Protein AF-X1KDN3-F1 (afdb_monomer)

Foldseek 3Di:
DVVVVVVVVVVVVVVVVVVVVVPDPDDVPVVVVVVVVVVVVVVVVVPPPDDPDDDDDDDDDVPPDDQPDLDVVVVDPVNVLVNVVQDDDQKDFQCCCCNPVHVVVDDDDPDDDDDPVRIDGDQFNDWDDDPVDIGTHGDPPDDHD

Mean predicted aligned error: 15.01 Å

Solvent-accessible surface area (backbone atoms only — not comparable to full-atom values): 9567 Å² total; per-residue (Å²): 116,73,71,60,57,55,52,55,52,53,55,50,51,54,53,52,51,53,53,56,65,70,65,55,81,78,66,95,61,64,60,61,55,53,51,53,53,51,51,52,52,54,56,62,65,69,65,67,71,83,81,81,82,85,86,88,85,82,88,57,97,83,65,87,59,78,85,90,60,93,56,74,86,73,68,54,75,77,43,57,72,63,41,62,80,81,48,86,50,58,57,40,73,35,50,67,60,30,13,89,84,41,69,53,79,43,90,82,57,100,85,62,91,77,60,74,92,50,48,37,64,56,49,22,69,50,71,50,82,56,98,90,50,72,48,78,41,67,45,84,92,76,79,84,135

pLDDT: mean 82.14, std 15.98, range [47.59, 97.94]

Sequence (145 aa):
MKKKILWLMLSFLLVAALVLASCAPAVPGEQEEEEEEEEEEEEEEEEVGLQYGGALTIWQRGGFGDPPSPDIGDGFFEQIYWLGFIQETPLIGDLETYGPRGTDEFAFQLTSYIPDRFLKGHLLESWDVSFDKVVWHVRPGIYWA

Organism: NCBI:txid412755

Structure (mmCIF, N/CA/C/O backbone):
data_AF-X1KDN3-F1
#
_entry.id   AF-X1KDN3-F1
#
loop_
_atom_site.group_PDB
_atom_site.id
_atom_site.type_symbol
_atom_site.label_atom_id
_atom_site.label_alt_id
_atom_site.label_comp_id
_atom_site.label_asym_id
_atom_site.label_entity_id
_atom_site.label_seq_id
_atom_site.pdbx_PDB_ins_code
_atom_site.Cartn_x
_atom_site.Cartn_y
_atom_site.Cartn_z
_atom_site.occupancy
_atom_site.B_iso_or_equiv
_atom_site.auth_seq_id
_atom_site.auth_comp_id
_atom_site.auth_asym_id
_atom_site.auth_atom_id
_atom_site.pdbx_PDB_model_num
ATOM 1 N N . MET A 1 1 ? -20.496 -4.801 61.949 1.00 55.31 1 MET A N 1
ATOM 2 C CA . MET A 1 1 ? -21.749 -4.711 61.156 1.00 55.31 1 MET A CA 1
ATOM 3 C C . MET A 1 1 ? -22.291 -3.282 61.016 1.00 55.31 1 MET A C 1
ATOM 5 O O . MET A 1 1 ? -22.742 -2.943 59.936 1.00 55.31 1 MET A O 1
ATOM 9 N N . LYS A 1 2 ? -22.164 -2.405 62.028 1.00 64.62 2 LYS A N 1
ATOM 10 C CA . LYS A 1 2 ? -22.676 -1.014 62.001 1.00 64.62 2 LYS A CA 1
ATOM 11 C C . LYS A 1 2 ? -22.135 -0.119 60.860 1.00 64.62 2 LYS A C 1
ATOM 13 O O . LYS A 1 2 ? -22.881 0.679 60.316 1.00 64.62 2 LYS A O 1
ATOM 18 N N . LYS A 1 3 ? -20.875 -0.299 60.434 1.00 74.50 3 LYS A N 1
ATOM 19 C CA . LYS A 1 3 ? -20.265 0.479 59.330 1.00 74.50 3 LYS A CA 1
ATOM 20 C C . LYS A 1 3 ? -20.848 0.169 57.940 1.00 74.50 3 LYS A C 1
ATOM 22 O O . LYS A 1 3 ? -20.865 1.049 57.092 1.00 74.50 3 LYS A O 1
ATOM 27 N N . LYS A 1 4 ? -21.346 -1.056 57.715 1.00 79.06 4 LYS A N 1
ATOM 28 C CA . LYS A 1 4 ? -21.949 -1.457 56.429 1.00 79.06 4 LYS A CA 1
ATOM 29 C C . LYS A 1 4 ? -23.341 -0.843 56.238 1.00 79.06 4 LYS A C 1
ATOM 31 O O . LYS A 1 4 ? -23.693 -0.464 55.133 1.00 79.06 4 LYS A O 1
ATOM 36 N N . ILE A 1 5 ? -24.089 -0.693 57.333 1.00 87.25 5 ILE A N 1
ATOM 37 C CA . ILE A 1 5 ? -25.411 -0.049 57.339 1.00 87.25 5 ILE A CA 1
ATOM 38 C C . ILE A 1 5 ? -25.283 1.451 57.037 1.00 87.25 5 ILE A C 1
ATOM 40 O O . ILE A 1 5 ? -26.071 1.983 56.265 1.00 87.25 5 ILE A O 1
ATOM 44 N N . LEU A 1 6 ? -24.257 2.118 57.583 1.00 89.50 6 LEU A N 1
ATOM 45 C CA . LEU A 1 6 ? -23.995 3.535 57.304 1.00 89.50 6 LEU A CA 1
ATOM 46 C C . LEU A 1 6 ? -23.686 3.785 55.815 1.00 89.50 6 LEU A C 1
ATOM 48 O O . LEU A 1 6 ? -24.200 4.732 55.232 1.00 89.50 6 LEU A O 1
ATOM 52 N N . TRP A 1 7 ? -22.887 2.911 55.195 1.00 88.56 7 TRP A N 1
ATOM 53 C CA . TRP A 1 7 ? -22.538 3.017 53.775 1.00 88.56 7 TRP A CA 1
ATOM 54 C C . TRP A 1 7 ? -23.735 2.799 52.844 1.00 88.56 7 TRP A C 1
ATOM 56 O O . TRP A 1 7 ? -23.888 3.543 51.882 1.00 88.56 7 TRP A O 1
ATOM 66 N N . LEU A 1 8 ? -24.612 1.839 53.161 1.00 91.00 8 LEU A N 1
ATOM 67 C CA . LEU A 1 8 ? -25.840 1.605 52.391 1.00 91.00 8 LEU A CA 1
ATOM 68 C C . LEU A 1 8 ? -26.820 2.785 52.465 1.00 91.00 8 LEU A C 1
ATOM 70 O O . LEU A 1 8 ? -27.458 3.117 51.471 1.00 91.00 8 LEU A O 1
ATOM 74 N N . MET A 1 9 ? -26.923 3.443 53.622 1.00 90.31 9 MET A N 1
ATOM 75 C CA . MET A 1 9 ? -27.760 4.640 53.766 1.00 90.31 9 MET A CA 1
ATOM 76 C C . MET A 1 9 ? -27.203 5.825 52.968 1.00 90.31 9 MET A C 1
ATOM 78 O O . MET A 1 9 ? -27.975 6.544 52.343 1.00 90.31 9 MET A O 1
ATOM 82 N N . LEU A 1 10 ? -25.876 6.007 52.933 1.00 92.50 10 LEU A N 1
ATOM 83 C CA . LEU A 1 10 ? -25.251 7.090 52.167 1.00 92.50 10 LEU A CA 1
ATOM 84 C C . LEU A 1 10 ? -25.434 6.902 50.653 1.00 92.50 10 LEU A C 1
ATOM 86 O O . L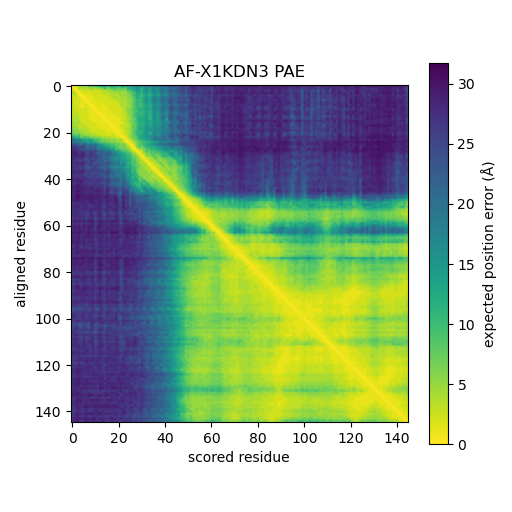EU A 1 10 ? -25.765 7.858 49.957 1.00 92.50 10 LEU A O 1
ATOM 90 N N . SER A 1 11 ? -25.278 5.671 50.151 1.00 90.75 11 SER A N 1
ATOM 91 C CA . SER A 1 11 ? -25.519 5.373 48.734 1.00 90.75 11 SER A CA 1
ATOM 92 C C . SER A 1 11 ? -26.984 5.575 48.355 1.00 90.75 11 SER A C 1
ATOM 94 O O . SER A 1 11 ? -27.277 6.113 47.293 1.00 90.75 11 SER A O 1
ATOM 96 N N . PHE A 1 12 ? -27.910 5.195 49.241 1.00 90.69 12 PHE A N 1
ATOM 97 C CA . PHE A 1 12 ? -29.338 5.391 49.005 1.00 90.69 12 PHE A CA 1
ATOM 98 C C . PHE A 1 12 ? -29.717 6.879 48.975 1.00 90.69 12 PHE A C 1
ATOM 100 O O . PHE A 1 12 ? -30.521 7.295 48.146 1.00 90.69 12 PHE A O 1
ATOM 107 N N . LEU A 1 13 ? -29.095 7.694 49.831 1.00 92.56 13 LEU A N 1
ATOM 108 C CA . LEU A 1 13 ? -29.355 9.132 49.908 1.00 92.56 13 LEU A CA 1
ATOM 109 C C . LEU A 1 13 ? -28.832 9.883 48.674 1.00 92.56 13 LEU A C 1
ATOM 111 O O . LEU A 1 13 ? -29.525 10.761 48.167 1.00 92.56 13 LEU A O 1
ATOM 115 N N . LEU A 1 14 ? -27.667 9.495 48.144 1.00 92.75 14 LEU A N 1
ATOM 116 C CA . LEU A 1 14 ? -27.148 10.054 46.889 1.00 92.75 14 LEU A CA 1
ATOM 117 C C . LEU A 1 14 ? -28.046 9.730 45.691 1.00 92.75 14 LEU A C 1
ATOM 119 O O . LEU A 1 14 ? -28.354 10.618 44.902 1.00 92.75 14 LEU A O 1
ATOM 123 N N . VAL A 1 15 ? -28.508 8.482 45.579 1.00 92.44 15 VAL A N 1
ATOM 124 C CA . VAL A 1 15 ? -29.413 8.078 44.491 1.00 92.44 15 VAL A CA 1
ATOM 125 C C . VAL A 1 15 ? -30.750 8.817 44.592 1.00 92.44 15 VAL A C 1
ATOM 127 O O . VAL A 1 15 ? -31.248 9.316 43.589 1.00 92.44 15 VAL A O 1
ATOM 130 N N . ALA A 1 16 ? -31.308 8.956 45.797 1.00 88.75 16 ALA A N 1
ATOM 131 C CA . ALA A 1 16 ? -32.549 9.699 46.003 1.00 88.75 16 ALA A CA 1
ATOM 132 C C . ALA A 1 16 ? -32.417 11.191 45.641 1.00 88.75 16 ALA A C 1
ATOM 134 O O . ALA A 1 16 ? -33.342 11.760 45.067 1.00 88.75 16 ALA A O 1
ATOM 135 N N . ALA A 1 17 ? -31.271 11.815 45.935 1.00 87.94 17 ALA A N 1
ATOM 136 C CA . ALA A 1 17 ? -31.011 13.204 45.560 1.00 87.94 17 ALA A CA 1
ATOM 137 C C . ALA A 1 17 ? -30.937 13.390 44.035 1.00 87.94 17 ALA A C 1
ATOM 139 O O . ALA A 1 17 ? -31.503 14.348 43.515 1.00 87.94 17 ALA A O 1
ATOM 140 N N . LEU A 1 18 ? -30.309 12.449 43.320 1.00 85.38 18 LEU A N 1
ATOM 141 C CA . LEU A 1 18 ? -30.227 12.485 41.856 1.00 85.38 18 LEU A CA 1
ATOM 142 C C . LEU A 1 18 ? -31.611 12.349 41.201 1.00 85.38 18 LEU A C 1
ATOM 144 O O . LEU A 1 18 ? -31.933 13.069 40.262 1.00 85.38 18 LEU A O 1
ATOM 148 N N . VAL A 1 19 ? -32.453 11.458 41.736 1.00 84.19 19 VAL A N 1
ATOM 149 C CA . VAL A 1 19 ? -33.829 11.263 41.249 1.00 84.19 19 VAL A CA 1
ATOM 150 C C . VAL A 1 19 ? -34.691 12.502 41.507 1.00 84.19 19 VAL A C 1
ATOM 152 O O . VAL A 1 19 ? -35.477 12.883 40.648 1.00 84.19 19 VAL A O 1
ATOM 155 N N . LEU A 1 20 ? -34.525 13.170 42.654 1.00 78.56 20 LEU A N 1
ATOM 156 C CA . LEU A 1 20 ? -35.246 14.415 42.943 1.00 78.56 20 LEU A CA 1
ATOM 157 C C . LEU A 1 20 ? -34.817 15.569 42.029 1.00 78.56 20 LEU A C 1
ATOM 159 O O . LEU A 1 20 ? -35.677 16.339 41.611 1.00 78.56 20 LEU A O 1
ATOM 163 N N . ALA A 1 21 ? -33.528 15.667 41.688 1.00 79.94 21 ALA A N 1
ATOM 164 C CA . ALA A 1 21 ? -33.041 16.651 40.721 1.00 79.94 21 ALA A CA 1
ATOM 165 C C . ALA A 1 21 ? -33.591 16.385 39.307 1.00 79.94 21 ALA A C 1
ATOM 167 O O . ALA A 1 21 ? -33.992 17.316 38.620 1.00 79.94 21 ALA A O 1
ATOM 168 N N . SER A 1 22 ? -33.697 15.113 38.911 1.00 77.69 22 SER A N 1
ATOM 169 C CA . SER A 1 22 ? -34.245 14.702 37.610 1.00 77.69 22 SER A CA 1
ATOM 170 C C . SER A 1 22 ? -35.758 14.916 37.463 1.00 77.69 22 SER A C 1
ATOM 172 O O . SER A 1 22 ? -36.253 14.916 36.340 1.00 77.69 22 SER A O 1
ATOM 174 N N . CYS A 1 23 ? -36.509 15.050 38.560 1.00 73.25 23 CYS A N 1
ATOM 175 C CA . CYS A 1 23 ? -37.965 15.228 38.524 1.00 73.25 23 CYS A CA 1
ATOM 176 C C . CYS A 1 23 ? -38.417 16.681 38.740 1.00 73.25 23 CYS A C 1
ATOM 178 O O . CYS A 1 23 ? -39.617 16.921 38.902 1.00 73.25 23 CYS A O 1
ATOM 180 N N . ALA A 1 24 ? -37.494 17.647 38.770 1.00 70.81 24 ALA A N 1
ATOM 181 C CA . ALA A 1 24 ? -37.871 19.053 38.752 1.00 70.81 24 ALA A CA 1
ATOM 182 C C . ALA A 1 24 ? -38.510 19.388 37.385 1.00 70.81 24 ALA A C 1
ATOM 184 O O . ALA A 1 24 ? -37.939 19.037 36.354 1.00 70.81 24 ALA A O 1
ATOM 185 N N . PRO A 1 25 ? -39.701 20.013 37.348 1.00 56.47 25 PRO A N 1
ATOM 186 C CA . PRO A 1 25 ? -40.310 20.440 36.094 1.00 56.47 25 PRO A CA 1
ATOM 187 C C . PRO A 1 25 ? -39.400 21.468 35.415 1.00 56.47 25 PRO A C 1
ATOM 189 O O . PRO A 1 25 ? -39.051 22.476 36.029 1.00 56.47 25 PRO A O 1
ATOM 192 N N . ALA A 1 26 ? -39.015 21.178 34.172 1.00 53.16 26 ALA A N 1
ATOM 193 C CA . ALA A 1 26 ? -38.190 22.051 33.350 1.00 53.16 26 ALA A CA 1
ATOM 194 C C . ALA A 1 26 ? -38.869 23.418 33.176 1.00 53.16 26 ALA A C 1
ATOM 196 O O . ALA A 1 26 ? -40.077 23.500 32.923 1.00 53.16 26 ALA A O 1
ATOM 197 N N . VAL A 1 27 ? -38.098 24.489 33.370 1.00 55.28 27 VAL A N 1
ATOM 198 C CA . VAL A 1 27 ? -38.530 25.861 33.101 1.00 55.28 27 VAL A CA 1
ATOM 199 C C . VAL A 1 27 ? -38.478 26.039 31.578 1.00 55.28 27 VAL A C 1
ATOM 201 O O . VAL A 1 27 ? -37.399 25.912 31.011 1.00 55.28 27 VAL A O 1
ATOM 204 N N . PRO A 1 28 ? -39.610 26.299 30.900 1.00 50.06 28 PRO A N 1
ATOM 205 C CA . PRO A 1 28 ? -39.739 26.207 29.440 1.00 50.06 28 PRO A CA 1
ATOM 206 C C . PRO A 1 28 ? -39.145 27.420 28.698 1.00 50.06 28 PRO A C 1
ATOM 208 O O . PRO A 1 28 ? -39.764 27.931 27.779 1.00 50.06 28 PRO A O 1
ATOM 211 N N . GLY A 1 29 ? -38.011 27.949 29.156 1.00 50.75 29 GLY A N 1
ATOM 212 C CA . GLY A 1 29 ? -37.380 29.136 28.568 1.00 50.75 29 GLY A CA 1
ATOM 213 C C . GLY A 1 29 ? -35.859 29.061 28.479 1.00 50.75 29 GLY A C 1
ATOM 214 O O . GLY A 1 29 ? -35.306 29.623 27.554 1.00 50.75 29 GLY A O 1
ATOM 215 N N . GLU A 1 30 ? -35.186 28.340 29.383 1.00 51.84 30 GLU A N 1
ATOM 216 C CA . GLU A 1 30 ? -33.726 28.133 29.295 1.00 51.84 30 GLU 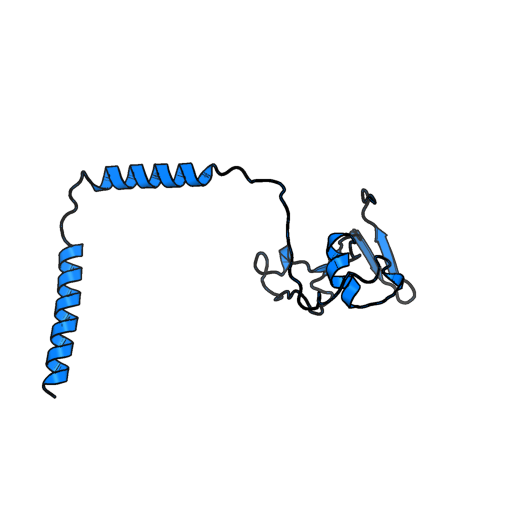A CA 1
ATOM 217 C C . GLU A 1 30 ? -33.365 26.988 28.332 1.00 51.84 30 GLU A C 1
ATOM 219 O O . GLU A 1 30 ? -32.277 26.971 27.781 1.00 51.84 30 GLU A O 1
ATOM 224 N N . GLN A 1 31 ? -34.292 26.055 28.092 1.00 50.16 31 GLN A N 1
ATOM 225 C CA . GLN A 1 31 ? -34.034 24.860 27.285 1.00 50.16 31 GLN A CA 1
ATOM 226 C C . GLN A 1 31 ? -34.125 25.111 25.769 1.00 50.16 31 GLN A C 1
ATOM 228 O O . GLN A 1 31 ? -33.466 24.416 25.014 1.00 50.16 31 GLN A O 1
ATOM 233 N N . GLU A 1 32 ? -34.921 26.096 25.329 1.00 51.25 32 GLU A N 1
ATOM 234 C CA . GLU A 1 32 ? -35.001 26.483 23.907 1.00 51.25 32 GLU A CA 1
ATOM 235 C C . GLU A 1 32 ? -33.790 27.341 23.490 1.00 51.25 32 GLU A C 1
ATOM 237 O O . GLU A 1 32 ? -33.309 27.188 22.376 1.00 51.25 32 GLU A O 1
ATOM 242 N N . GLU A 1 33 ? -33.259 28.190 24.385 1.00 52.28 33 GLU A N 1
ATOM 243 C CA . GLU A 1 33 ? -32.032 28.968 24.124 1.00 52.28 33 GLU A CA 1
ATOM 244 C C . GLU A 1 33 ? -30.772 28.077 24.122 1.00 52.28 33 GLU A C 1
ATOM 246 O O . GLU A 1 33 ? -29.904 28.281 23.280 1.00 52.28 33 GLU A O 1
ATOM 251 N N . GLU A 1 34 ? -30.678 27.068 25.006 1.00 53.28 34 GLU A N 1
ATOM 252 C CA . GLU A 1 34 ? -29.577 26.083 24.969 1.00 53.28 34 GLU A CA 1
ATOM 253 C C . GLU A 1 34 ? -29.634 25.183 23.718 1.00 53.28 34 GLU A C 1
ATOM 255 O O . GLU A 1 34 ? -28.584 24.874 23.165 1.00 53.28 34 GLU A O 1
ATOM 260 N N . GLU A 1 35 ? -30.825 24.780 23.250 1.00 52.03 35 GLU A N 1
ATOM 261 C CA . GLU A 1 35 ? -30.962 23.979 22.017 1.00 52.03 35 GLU A CA 1
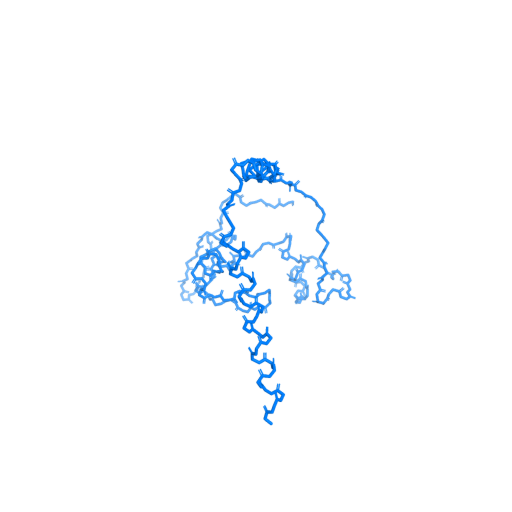ATOM 262 C C . GLU A 1 35 ? -30.621 24.793 20.751 1.00 52.03 35 GLU A C 1
ATOM 264 O O . GLU A 1 35 ? -29.974 24.253 19.857 1.00 52.03 35 GLU A O 1
ATOM 269 N N . GLU A 1 36 ? -30.992 26.081 20.671 1.00 49.84 36 GLU A N 1
ATOM 270 C CA . GLU A 1 36 ? -30.599 26.950 19.543 1.00 49.84 36 GLU A CA 1
ATOM 271 C C . GLU A 1 36 ? -29.086 27.260 19.538 1.00 49.84 36 GLU A C 1
ATOM 273 O O . GLU A 1 36 ? -28.484 27.272 18.465 1.00 49.84 36 GLU A O 1
ATOM 278 N N . GLU A 1 37 ? -28.450 27.470 20.702 1.00 48.81 37 GLU A N 1
ATOM 279 C CA . GLU A 1 37 ? -26.985 27.647 20.782 1.00 48.81 37 GLU A CA 1
ATOM 280 C C . GLU A 1 37 ? -26.218 26.348 20.451 1.00 48.81 37 GLU A C 1
ATOM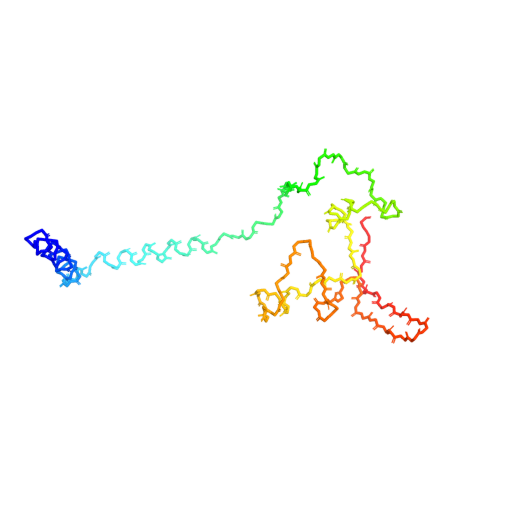 282 O O . GLU A 1 37 ? -25.181 26.421 19.790 1.00 48.81 37 GLU A O 1
ATOM 287 N N . GLU A 1 38 ? -26.715 25.166 20.853 1.00 49.88 38 GLU A N 1
ATOM 288 C CA . GLU A 1 38 ? -26.115 23.875 20.463 1.00 49.88 38 GLU A CA 1
ATOM 289 C C . GLU A 1 38 ? -26.260 23.598 18.953 1.00 49.88 38 GLU A C 1
ATOM 291 O O . GLU A 1 38 ? -25.307 23.115 18.340 1.00 49.88 38 GLU A O 1
ATOM 296 N N . GLU A 1 39 ? -27.402 23.925 18.331 1.00 47.59 39 GLU A N 1
ATOM 297 C CA . GLU A 1 39 ? -27.583 23.777 16.874 1.00 47.59 39 GLU A CA 1
ATOM 298 C C . GLU A 1 39 ? -26.692 24.751 16.073 1.00 47.59 39 GLU A C 1
ATOM 300 O O . GLU A 1 39 ? -26.121 24.348 15.057 1.00 47.59 39 GLU A O 1
ATOM 305 N N . GLU A 1 40 ? -26.509 26.002 16.525 1.00 49.47 40 GLU A N 1
ATOM 306 C CA . GLU A 1 40 ? -25.585 26.953 15.875 1.00 49.47 40 GLU A CA 1
ATOM 307 C C . GLU A 1 40 ? -24.103 26.547 16.038 1.00 49.47 40 GLU A C 1
ATOM 309 O O . GLU A 1 40 ? -23.328 26.703 15.089 1.00 49.47 40 GLU A O 1
ATOM 314 N N . GLU A 1 41 ? -23.690 25.987 17.188 1.00 50.00 41 GLU A N 1
ATOM 315 C CA . GLU A 1 41 ? -22.332 25.431 17.357 1.00 50.00 41 GLU A CA 1
ATOM 316 C C . GLU A 1 41 ? -22.106 24.169 16.500 1.00 50.00 41 GLU A C 1
ATOM 318 O O . GLU A 1 41 ? -21.022 24.019 15.924 1.00 50.00 41 GLU A O 1
ATOM 323 N N . GLU A 1 42 ? -23.103 23.283 16.355 1.00 50.16 42 GLU A N 1
ATOM 324 C CA . GLU A 1 42 ? -23.005 22.120 15.454 1.00 50.16 42 GLU A CA 1
ATOM 325 C C . GLU A 1 42 ? -22.921 22.540 13.972 1.00 50.16 42 GLU A C 1
ATOM 327 O O . GLU A 1 42 ? -22.117 21.966 13.229 1.00 50.16 42 GLU A O 1
ATOM 332 N N . GLU A 1 43 ? -23.670 23.564 13.534 1.00 52.22 43 GLU A N 1
ATOM 333 C CA . GLU A 1 43 ? -23.585 24.086 12.158 1.00 52.22 43 GLU A CA 1
ATOM 334 C C . GLU A 1 43 ? -22.248 24.810 11.874 1.00 52.22 43 GLU A C 1
ATOM 336 O O . GLU A 1 43 ? -21.695 24.663 10.776 1.00 52.22 43 GLU A O 1
ATOM 341 N N . GLU A 1 44 ? -21.667 25.543 12.838 1.00 52.31 44 GLU A N 1
ATOM 342 C CA . GLU A 1 44 ? -20.336 26.162 12.673 1.00 52.31 44 GLU A CA 1
ATOM 343 C C . GLU A 1 44 ? -19.187 25.133 12.680 1.00 52.31 44 GLU A C 1
ATOM 345 O O . GLU A 1 44 ? -18.184 25.329 11.978 1.00 52.31 44 GLU A O 1
ATOM 350 N N . GLU A 1 45 ? -19.312 24.012 13.404 1.00 54.06 45 GLU A N 1
ATOM 351 C CA . GLU A 1 45 ? -18.351 22.902 13.305 1.00 54.06 45 GLU A CA 1
ATOM 352 C C . GLU A 1 45 ? -18.436 22.162 11.953 1.00 54.06 45 GLU A C 1
ATOM 354 O O . GLU A 1 45 ? -17.432 21.598 11.494 1.00 54.06 45 GLU A O 1
ATOM 359 N N . GLU A 1 46 ? -19.584 22.197 11.264 1.00 54.34 46 GLU A N 1
ATOM 360 C CA . GLU A 1 46 ? -19.796 21.467 10.005 1.00 54.34 46 GLU A CA 1
ATOM 361 C C . GLU A 1 46 ? -19.196 22.161 8.756 1.00 54.34 46 GLU A C 1
ATOM 363 O O . GLU A 1 46 ? -18.936 21.499 7.743 1.00 54.34 46 GLU A O 1
ATOM 368 N N . GLU A 1 47 ? -18.854 23.458 8.814 1.00 53.31 47 GLU A N 1
ATOM 369 C CA . GLU A 1 47 ? -18.264 24.218 7.688 1.00 53.31 47 GLU A CA 1
ATOM 370 C C . GLU A 1 47 ? -16.721 24.333 7.700 1.00 53.31 47 GLU A C 1
ATOM 372 O O . GLU A 1 47 ? -16.129 25.167 7.000 1.00 53.31 47 GLU A O 1
ATOM 377 N N . VAL A 1 48 ? -16.001 23.454 8.407 1.00 62.69 48 VAL A N 1
ATOM 378 C CA . VAL A 1 48 ? -14.538 23.357 8.240 1.00 62.69 48 VAL A CA 1
ATOM 379 C C . VAL A 1 48 ? -14.222 22.696 6.894 1.00 62.69 48 VAL A C 1
ATOM 381 O O . VAL A 1 48 ? -14.000 21.488 6.788 1.00 62.69 48 VAL A O 1
ATOM 384 N N . GLY A 1 49 ? -14.192 23.500 5.829 1.00 68.62 49 GLY A N 1
ATOM 385 C CA . GLY A 1 49 ? -13.784 23.054 4.499 1.00 68.62 49 GLY A CA 1
ATOM 386 C C . GLY A 1 49 ? -12.478 22.256 4.570 1.00 68.62 49 GLY A C 1
ATOM 387 O O . GLY A 1 49 ? -11.500 22.699 5.173 1.00 68.62 49 GLY A O 1
ATOM 388 N N . LEU A 1 50 ? -12.464 21.062 3.965 1.00 77.25 50 LEU A N 1
ATOM 389 C CA . LEU A 1 50 ? -11.324 20.144 4.031 1.00 77.25 50 LEU A CA 1
ATOM 390 C C . LEU A 1 50 ? -10.029 20.863 3.626 1.00 77.25 50 LEU A C 1
ATOM 392 O O . LEU A 1 50 ? -9.859 21.270 2.473 1.00 77.25 50 LEU A O 1
ATOM 396 N N . GLN A 1 51 ? -9.099 21.013 4.570 1.00 83.94 51 GLN A N 1
ATOM 397 C CA . GLN A 1 51 ? -7.789 21.577 4.278 1.00 83.94 51 GLN A CA 1
ATOM 398 C C . GLN A 1 51 ? -6.978 20.567 3.456 1.00 83.94 51 GLN A C 1
ATOM 400 O O . GLN A 1 51 ? -6.524 19.543 3.964 1.00 83.94 51 GLN A O 1
ATOM 405 N N . TYR A 1 52 ? -6.777 20.868 2.173 1.00 85.31 52 TYR A N 1
ATOM 406 C CA . TYR A 1 52 ? -5.914 20.082 1.294 1.00 85.31 52 TYR A CA 1
ATOM 407 C C . TYR A 1 52 ? -4.457 20.553 1.388 1.00 85.31 52 TYR A C 1
ATOM 409 O O . TYR A 1 52 ? -4.162 21.743 1.266 1.00 85.31 52 TYR A O 1
ATOM 417 N N . GLY A 1 53 ? -3.532 19.602 1.532 1.00 87.12 53 GLY A N 1
ATOM 418 C CA . GLY A 1 53 ? -2.088 19.855 1.580 1.00 87.12 53 GLY A CA 1
ATOM 419 C C . GLY A 1 53 ? -1.522 20.000 2.997 1.00 87.12 53 GLY A C 1
ATOM 420 O O . GLY A 1 53 ? -2.229 19.868 3.989 1.00 87.12 53 GLY A O 1
ATOM 421 N N . GLY A 1 54 ? -0.209 20.222 3.091 1.00 89.75 54 GLY A N 1
ATOM 422 C CA . GLY A 1 54 ? 0.525 20.300 4.357 1.00 89.75 54 GLY A CA 1
ATOM 423 C C . GLY A 1 54 ? 1.878 19.593 4.291 1.00 89.75 54 GLY A C 1
ATOM 424 O O . GLY A 1 54 ? 2.279 19.089 3.243 1.00 89.75 54 GLY A O 1
ATOM 425 N N . ALA A 1 55 ? 2.588 19.565 5.419 1.00 91.75 55 ALA A N 1
ATOM 426 C CA . ALA A 1 55 ? 3.823 18.804 5.575 1.00 91.75 55 ALA A CA 1
ATOM 427 C C . ALA A 1 55 ? 3.588 17.642 6.548 1.00 91.75 55 ALA A C 1
ATOM 429 O O . ALA A 1 55 ? 3.222 17.864 7.702 1.00 91.75 55 ALA A O 1
ATOM 430 N N . LEU A 1 56 ? 3.812 16.411 6.082 1.00 85.12 56 LEU A N 1
ATOM 431 C CA . LEU A 1 56 ? 3.758 15.212 6.913 1.00 85.12 56 LEU A CA 1
ATOM 432 C C . LEU A 1 56 ? 5.174 14.839 7.366 1.00 85.12 56 LEU A C 1
ATOM 434 O O . LEU A 1 56 ? 6.023 14.499 6.546 1.00 85.12 56 LEU A O 1
ATOM 438 N N . THR A 1 57 ? 5.412 14.864 8.677 1.00 86.31 57 THR A N 1
ATOM 439 C CA . THR A 1 57 ? 6.673 14.410 9.277 1.00 86.31 57 THR A CA 1
ATOM 440 C C . THR A 1 57 ? 6.449 13.065 9.950 1.00 86.31 57 THR A C 1
ATOM 442 O O . THR A 1 57 ? 5.762 12.982 10.967 1.00 86.31 57 THR A O 1
ATOM 445 N N . ILE A 1 58 ? 7.035 12.008 9.389 1.00 78.19 58 ILE A N 1
ATOM 446 C CA . ILE A 1 58 ? 6.875 10.640 9.888 1.00 78.19 58 ILE A CA 1
ATOM 447 C C . ILE A 1 58 ? 8.128 10.239 10.658 1.00 78.19 58 ILE A C 1
ATOM 449 O O . ILE A 1 58 ? 9.238 10.286 10.132 1.00 78.19 58 ILE A O 1
ATOM 453 N N . TRP A 1 59 ? 7.947 9.799 11.901 1.00 79.50 59 TRP A N 1
ATOM 454 C CA . TRP A 1 59 ? 8.990 9.094 12.635 1.00 79.50 59 TRP A CA 1
ATOM 455 C C . TRP A 1 59 ? 8.790 7.592 12.469 1.00 79.50 59 TRP A C 1
ATOM 457 O O . TRP A 1 59 ? 7.756 7.050 12.859 1.00 79.50 59 TRP A O 1
ATOM 467 N N . GLN A 1 60 ? 9.775 6.913 11.891 1.00 71.94 60 GLN A N 1
ATOM 468 C CA . GLN A 1 60 ? 9.671 5.492 11.601 1.00 71.94 60 GLN A CA 1
ATOM 469 C C . GLN A 1 60 ? 10.587 4.665 12.506 1.00 71.94 60 GLN A C 1
ATOM 471 O O . GLN A 1 60 ? 11.777 4.948 12.662 1.00 71.94 60 GLN A O 1
ATOM 476 N N . ARG A 1 61 ? 10.049 3.575 13.063 1.00 66.75 61 ARG A N 1
ATOM 477 C CA . ARG A 1 61 ? 10.835 2.567 13.784 1.00 66.75 61 ARG A CA 1
ATOM 478 C C . ARG A 1 61 ? 11.806 1.898 12.802 1.00 66.75 61 ARG A C 1
ATOM 480 O O . ARG A 1 61 ? 11.371 1.161 11.925 1.00 66.75 61 ARG A O 1
ATOM 487 N N . GLY A 1 62 ? 13.102 2.174 12.953 1.00 67.25 62 GLY A N 1
ATOM 488 C CA . GLY A 1 62 ? 14.154 1.760 12.011 1.00 67.25 62 GLY A CA 1
ATOM 489 C C . GLY A 1 62 ? 14.835 2.921 11.275 1.00 67.25 62 GLY A C 1
ATOM 490 O O . GLY A 1 62 ? 15.896 2.715 10.702 1.00 67.25 62 GLY A O 1
ATOM 491 N N . GLY A 1 63 ? 14.304 4.147 11.368 1.00 61.62 63 GLY A N 1
ATOM 492 C CA . GLY A 1 63 ? 14.899 5.371 10.810 1.00 61.62 63 GLY A CA 1
ATOM 493 C C . GLY A 1 63 ? 16.107 5.894 11.595 1.00 61.62 63 GLY A C 1
ATOM 494 O O . GLY A 1 63 ? 16.205 7.088 11.857 1.00 61.62 63 GLY A O 1
ATOM 495 N N . PHE A 1 64 ? 17.008 5.009 12.029 1.00 59.91 64 PHE A N 1
ATOM 496 C CA . PHE A 1 64 ? 18.226 5.397 12.751 1.00 59.91 64 PHE A CA 1
ATOM 497 C C . PHE A 1 64 ? 19.321 5.968 11.829 1.00 59.91 64 PHE A C 1
ATOM 499 O O . PHE A 1 64 ? 20.406 6.283 12.313 1.00 59.91 64 PHE A O 1
ATOM 506 N N . GLY A 1 65 ? 19.059 6.111 10.526 1.00 71.94 65 GLY A N 1
ATOM 507 C CA . GLY A 1 65 ? 20.006 6.656 9.558 1.00 71.94 65 GLY A CA 1
ATOM 508 C C . GLY A 1 65 ? 19.324 7.252 8.331 1.00 71.94 65 GLY A C 1
ATOM 509 O O . GLY A 1 65 ? 18.117 7.096 8.140 1.00 71.94 65 GLY A O 1
ATOM 510 N N . ASP A 1 66 ? 20.126 7.937 7.519 1.00 77.62 66 ASP A N 1
ATOM 511 C CA . ASP A 1 66 ? 19.714 8.448 6.214 1.00 77.62 66 ASP A CA 1
ATOM 512 C C . ASP A 1 66 ? 19.220 7.297 5.314 1.00 77.62 66 ASP A C 1
ATOM 514 O O . ASP A 1 66 ? 19.735 6.175 5.414 1.00 77.62 66 ASP A O 1
ATOM 518 N N . PRO A 1 67 ? 18.234 7.540 4.428 1.00 77.00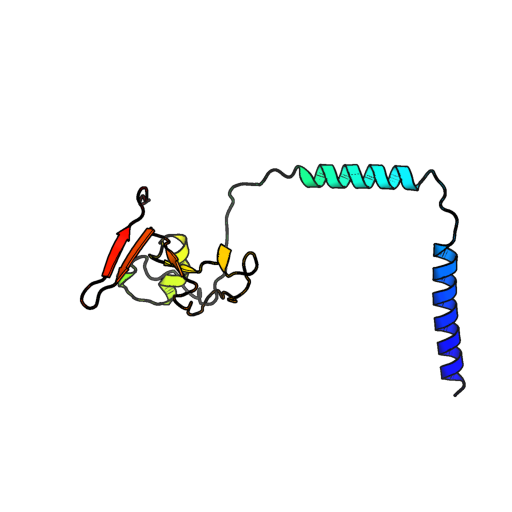 67 PRO A N 1
ATOM 519 C CA . PRO A 1 67 ? 17.807 6.534 3.464 1.00 77.00 67 PRO A CA 1
ATOM 520 C C . PRO A 1 67 ? 19.014 6.120 2.604 1.00 77.00 67 PRO A C 1
ATOM 522 O O . PRO A 1 67 ? 19.703 6.988 2.066 1.00 77.00 67 PRO A O 1
ATOM 525 N N . PRO A 1 68 ? 19.304 4.816 2.458 1.00 78.94 68 PRO A N 1
ATOM 526 C CA . PRO A 1 68 ? 20.575 4.380 1.884 1.00 78.94 68 PRO A CA 1
ATOM 527 C C . PRO A 1 68 ? 20.661 4.628 0.373 1.00 78.94 68 PRO A C 1
ATOM 529 O O . PRO A 1 68 ? 21.699 5.065 -0.113 1.00 78.94 68 PRO A O 1
ATOM 532 N N . SER A 1 69 ? 19.581 4.359 -0.369 1.00 86.44 69 SER A N 1
ATOM 533 C CA . SER A 1 69 ? 19.490 4.569 -1.820 1.00 86.44 69 SER A CA 1
ATOM 534 C C . SER A 1 69 ? 18.035 4.429 -2.300 1.00 86.44 69 SER A C 1
ATOM 536 O O . SER A 1 69 ? 17.324 3.587 -1.743 1.00 86.44 69 SER A O 1
ATOM 538 N N . PRO A 1 70 ? 17.578 5.222 -3.295 1.00 87.06 70 PRO A N 1
ATOM 539 C CA . PRO A 1 70 ? 16.263 5.080 -3.933 1.00 87.06 70 PRO A CA 1
ATOM 540 C C . PRO A 1 70 ? 16.140 3.864 -4.864 1.00 87.06 70 PRO A C 1
ATOM 542 O O . PRO A 1 70 ? 15.031 3.559 -5.308 1.00 87.06 70 PRO A O 1
ATOM 545 N N . ASP A 1 71 ? 17.249 3.210 -5.219 1.00 88.62 71 ASP A N 1
ATOM 546 C CA . ASP A 1 71 ? 17.233 2.073 -6.138 1.00 88.62 71 ASP A CA 1
ATOM 547 C C . ASP A 1 71 ? 16.730 0.814 -5.419 1.00 88.62 71 ASP A C 1
ATOM 549 O O . ASP A 1 71 ? 17.385 0.281 -4.523 1.00 88.62 71 ASP A O 1
ATOM 553 N N . ILE A 1 72 ? 15.556 0.323 -5.828 1.00 85.12 72 ILE A N 1
ATOM 554 C CA . ILE A 1 72 ? 14.965 -0.910 -5.290 1.00 85.12 72 ILE A CA 1
ATOM 555 C C . ILE A 1 72 ? 15.832 -2.146 -5.590 1.00 85.12 72 ILE A C 1
ATOM 557 O O . ILE A 1 72 ? 15.743 -3.154 -4.885 1.00 85.12 72 ILE A O 1
ATOM 561 N N . GLY A 1 73 ? 16.693 -2.072 -6.613 1.00 87.94 73 GLY A N 1
ATOM 562 C CA . GLY A 1 73 ? 17.644 -3.117 -6.984 1.00 87.94 73 GLY A CA 1
ATOM 563 C C . GLY A 1 73 ? 18.752 -3.342 -5.955 1.00 87.94 73 GLY A C 1
ATOM 564 O O . GLY A 1 73 ? 19.327 -4.431 -5.928 1.00 87.94 73 GLY A O 1
ATOM 565 N N . ASP A 1 74 ? 19.005 -2.374 -5.068 1.00 86.81 74 ASP A N 1
ATOM 566 C CA . ASP A 1 74 ? 19.990 -2.510 -3.987 1.00 86.81 74 ASP A CA 1
ATOM 567 C C . ASP A 1 74 ? 19.535 -3.499 -2.896 1.00 86.81 74 ASP A C 1
ATOM 569 O O . ASP A 1 74 ? 20.355 -4.001 -2.124 1.00 86.81 74 ASP A O 1
ATOM 573 N N . GLY A 1 75 ? 18.238 -3.833 -2.854 1.00 74.62 75 GLY A N 1
ATOM 574 C CA . GLY A 1 75 ? 17.709 -4.964 -2.090 1.00 74.62 75 GLY A CA 1
ATOM 575 C C . GLY A 1 75 ? 17.794 -4.825 -0.568 1.00 74.62 75 GLY A C 1
ATOM 576 O O . GLY A 1 75 ? 17.749 -5.835 0.139 1.00 74.62 75 GLY A O 1
ATOM 577 N N . PHE A 1 76 ? 17.915 -3.606 -0.038 1.00 82.56 76 PHE A N 1
ATOM 578 C CA . PHE A 1 76 ? 17.939 -3.370 1.403 1.00 82.56 76 PHE A CA 1
ATOM 579 C C . PHE A 1 76 ? 16.508 -3.245 1.931 1.00 82.56 76 PHE A C 1
ATOM 581 O O . PHE A 1 76 ? 15.743 -2.388 1.492 1.00 82.56 76 PHE A O 1
ATOM 588 N N . PHE A 1 77 ? 16.112 -4.102 2.875 1.00 79.12 77 PHE A N 1
ATOM 589 C CA . PHE A 1 77 ? 14.712 -4.164 3.303 1.00 79.12 77 PHE A CA 1
ATOM 590 C C . PHE A 1 77 ? 14.251 -2.862 3.964 1.00 79.12 77 PHE A C 1
ATOM 592 O O . PHE A 1 77 ? 13.080 -2.526 3.881 1.00 79.12 77 PHE A O 1
ATOM 599 N N . GLU A 1 78 ? 15.139 -2.087 4.581 1.00 79.38 78 GLU A N 1
ATOM 600 C CA . GLU A 1 78 ? 14.769 -0.814 5.186 1.00 79.38 78 GLU A CA 1
ATOM 601 C C . GLU A 1 78 ? 14.430 0.256 4.139 1.00 79.38 78 GLU A C 1
ATOM 603 O O . GLU A 1 78 ? 13.733 1.220 4.460 1.00 79.38 78 GLU A O 1
ATOM 608 N N . GLN A 1 79 ? 14.859 0.081 2.881 1.00 81.44 79 GLN A N 1
ATOM 609 C CA . GLN A 1 79 ? 14.447 0.963 1.786 1.00 81.44 79 GLN A CA 1
ATOM 610 C C . GLN A 1 79 ? 12.940 0.894 1.552 1.00 81.44 79 GLN A C 1
ATOM 612 O O . GLN A 1 79 ? 12.315 1.921 1.301 1.00 81.44 79 GLN A O 1
ATOM 617 N N . ILE A 1 80 ? 12.332 -0.289 1.697 1.00 79.25 80 ILE A N 1
ATOM 618 C CA . ILE A 1 80 ? 10.919 -0.497 1.349 1.00 79.25 80 ILE A CA 1
ATOM 619 C C . ILE A 1 80 ? 9.977 0.379 2.180 1.00 79.25 80 ILE A C 1
ATOM 621 O O . ILE A 1 80 ? 8.877 0.692 1.736 1.00 79.25 80 ILE A O 1
ATOM 625 N N . TYR A 1 81 ? 10.403 0.799 3.373 1.00 79.94 81 TYR A N 1
ATOM 626 C CA . TYR A 1 81 ? 9.550 1.579 4.256 1.00 79.94 81 TYR A CA 1
ATOM 627 C C . TYR A 1 81 ? 9.347 3.022 3.805 1.00 79.94 81 TYR A C 1
ATOM 629 O O . TYR A 1 81 ? 8.260 3.562 3.980 1.00 79.94 81 TYR A O 1
ATOM 637 N N . TRP A 1 82 ? 10.383 3.650 3.249 1.00 81.88 82 TRP A N 1
ATOM 638 C CA . TRP A 1 82 ? 10.283 5.023 2.761 1.00 81.88 82 TRP A CA 1
ATOM 639 C C . TRP A 1 82 ? 9.974 5.059 1.261 1.00 81.88 82 TRP A C 1
ATOM 641 O O . TRP A 1 82 ? 9.316 5.988 0.795 1.00 81.88 82 TRP A O 1
ATOM 651 N N . LEU A 1 83 ? 10.381 4.024 0.512 1.00 86.69 83 LEU A N 1
ATOM 652 C CA . LEU A 1 83 ? 10.034 3.883 -0.901 1.00 86.69 83 LEU A CA 1
ATOM 653 C C . LEU A 1 83 ? 8.524 3.786 -1.114 1.00 86.69 83 LEU A C 1
ATOM 655 O O . LEU A 1 83 ? 8.048 4.313 -2.109 1.00 86.69 83 LEU A O 1
ATOM 659 N N . GLY A 1 84 ? 7.762 3.222 -0.170 1.00 85.00 84 GLY A N 1
ATOM 660 C CA . GLY A 1 84 ? 6.297 3.156 -0.260 1.00 85.00 84 GLY A CA 1
ATOM 661 C C . GLY A 1 84 ? 5.579 4.512 -0.360 1.00 85.00 84 GLY A C 1
ATOM 662 O O . GLY A 1 84 ? 4.390 4.531 -0.646 1.00 85.00 84 GLY A O 1
ATOM 663 N N . PHE A 1 85 ? 6.267 5.642 -0.141 1.00 85.00 85 PHE A N 1
ATOM 664 C CA . PHE A 1 85 ? 5.708 6.986 -0.359 1.00 85.00 85 PHE A CA 1
ATOM 665 C C . PHE A 1 85 ? 5.959 7.548 -1.764 1.00 85.00 85 PHE A C 1
ATOM 667 O O . PHE A 1 85 ? 5.337 8.539 -2.138 1.00 85.00 85 PHE A O 1
ATOM 674 N N . ILE A 1 86 ? 6.905 6.977 -2.514 1.00 88.06 86 ILE A N 1
ATOM 675 C CA . ILE A 1 86 ? 7.340 7.492 -3.825 1.00 88.06 86 ILE A CA 1
ATOM 676 C C . ILE A 1 86 ? 7.321 6.434 -4.934 1.00 88.06 86 ILE A C 1
ATOM 678 O O . ILE A 1 86 ? 7.500 6.764 -6.105 1.00 88.06 86 ILE A O 1
ATOM 682 N N . GLN A 1 87 ? 7.142 5.166 -4.575 1.00 90.69 87 GLN A N 1
ATOM 683 C CA . GLN A 1 87 ? 7.062 4.029 -5.475 1.00 90.69 87 GLN A CA 1
ATOM 684 C C . GLN A 1 87 ? 5.838 3.198 -5.124 1.00 90.69 87 GLN A C 1
ATOM 686 O O . GLN A 1 87 ? 5.571 2.913 -3.958 1.00 90.69 87 GLN A O 1
ATOM 691 N N . GLU A 1 88 ? 5.148 2.760 -6.166 1.00 91.56 88 GLU A N 1
ATOM 692 C CA . GLU A 1 88 ? 3.953 1.943 -6.044 1.00 91.56 88 GLU A CA 1
ATOM 693 C C . GLU A 1 88 ? 4.260 0.466 -6.293 1.00 91.56 88 GLU A C 1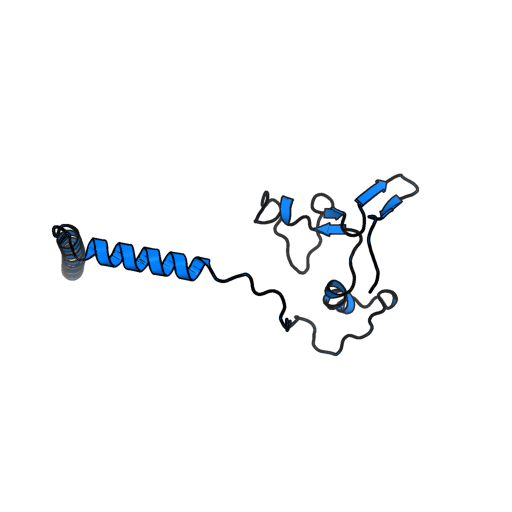
ATOM 695 O O . GLU A 1 88 ? 5.189 0.100 -7.019 1.00 91.56 88 GLU A O 1
ATOM 700 N N . THR A 1 89 ? 3.445 -0.406 -5.709 1.00 92.00 89 THR A N 1
ATOM 701 C CA . THR A 1 89 ? 3.553 -1.860 -5.870 1.00 92.00 89 THR A CA 1
ATOM 702 C C . THR A 1 89 ? 2.551 -2.395 -6.899 1.00 92.00 89 THR A C 1
ATOM 704 O O . THR A 1 89 ? 1.516 -1.780 -7.146 1.00 92.00 89 THR A O 1
ATOM 707 N N . PRO A 1 90 ? 2.786 -3.580 -7.497 1.00 94.94 90 PRO A N 1
ATOM 708 C CA . PRO A 1 90 ? 1.813 -4.213 -8.393 1.00 94.94 90 PRO A CA 1
ATOM 709 C C . PRO A 1 90 ? 0.451 -4.474 -7.732 1.00 94.94 90 PRO A C 1
ATOM 711 O O . PRO A 1 90 ? -0.596 -4.259 -8.348 1.00 94.94 90 PRO A O 1
ATOM 714 N N . LEU A 1 91 ? 0.483 -4.911 -6.470 1.00 95.56 91 LEU A N 1
ATOM 715 C CA . LEU A 1 91 ? -0.665 -5.288 -5.647 1.00 95.56 91 LEU A CA 1
ATOM 716 C C . LEU A 1 91 ? -0.616 -4.550 -4.306 1.00 95.56 91 LEU A C 1
ATOM 718 O O . LEU A 1 91 ? 0.470 -4.252 -3.803 1.00 95.56 91 LEU A O 1
ATOM 722 N N . ILE A 1 92 ? -1.780 -4.310 -3.709 1.00 94.94 92 ILE A N 1
ATOM 723 C CA . ILE A 1 92 ? -1.926 -3.691 -2.386 1.00 94.94 92 ILE A CA 1
ATOM 724 C C . ILE A 1 92 ? -2.987 -4.431 -1.570 1.00 94.94 92 ILE A C 1
ATOM 726 O O . ILE A 1 92 ? -3.855 -5.098 -2.130 1.00 94.94 92 ILE A O 1
ATOM 730 N N . GLY A 1 93 ? -2.926 -4.319 -0.244 1.00 95.62 93 GLY A N 1
ATOM 731 C CA . GLY A 1 93 ? -3.999 -4.791 0.625 1.00 95.62 93 GLY A CA 1
ATOM 732 C C . GLY A 1 93 ? -5.326 -4.102 0.310 1.00 95.62 93 GLY A C 1
ATOM 733 O O . GLY A 1 93 ? -5.390 -2.877 0.200 1.00 95.62 93 GLY A O 1
ATOM 734 N N . ASP A 1 94 ? -6.395 -4.880 0.182 1.00 96.75 94 ASP A N 1
ATOM 735 C CA . ASP A 1 94 ? -7.735 -4.352 -0.047 1.00 96.75 94 ASP A CA 1
ATOM 736 C C . ASP A 1 94 ? -8.411 -3.957 1.272 1.00 96.75 94 ASP A C 1
ATOM 738 O O . ASP A 1 94 ? -9.299 -4.637 1.793 1.00 96.75 94 ASP A O 1
ATOM 742 N N . LEU A 1 95 ? -7.937 -2.838 1.823 1.00 95.50 95 LEU A N 1
ATOM 743 C CA . LEU A 1 95 ? -8.425 -2.269 3.079 1.00 95.50 95 LEU A CA 1
ATOM 744 C C . LEU A 1 95 ? -9.889 -1.810 2.988 1.00 95.50 95 LEU A C 1
ATOM 746 O O . LEU A 1 95 ? -10.595 -1.818 3.991 1.00 95.50 95 LEU A O 1
ATOM 750 N N . GLU A 1 96 ? -10.342 -1.408 1.800 1.00 95.44 96 GLU A N 1
ATOM 751 C CA . GLU A 1 96 ? -11.713 -0.936 1.578 1.00 95.44 96 GLU A CA 1
ATOM 752 C C . GLU A 1 96 ? -12.715 -2.078 1.718 1.00 95.44 96 GLU A C 1
ATOM 754 O O . GLU A 1 96 ? -13.722 -1.922 2.403 1.00 95.44 96 GLU A O 1
ATOM 759 N N . THR A 1 97 ? -12.418 -3.235 1.118 1.00 97.25 97 THR A N 1
ATOM 760 C CA . THR A 1 97 ? -13.312 -4.396 1.180 1.00 97.25 97 THR A CA 1
ATOM 761 C C . THR A 1 97 ? -13.148 -5.184 2.473 1.00 97.25 97 THR A C 1
ATOM 763 O O . THR A 1 97 ? -14.153 -5.550 3.067 1.00 97.25 97 THR A O 1
ATOM 766 N N . TYR A 1 98 ? -11.919 -5.458 2.926 1.00 97.81 98 TYR A N 1
ATOM 767 C CA . TYR A 1 98 ? -11.669 -6.410 4.026 1.00 97.81 98 TYR A CA 1
ATOM 768 C C . TYR A 1 98 ? -11.167 -5.774 5.324 1.00 97.81 98 TYR A C 1
ATOM 770 O O . TYR A 1 98 ? -10.954 -6.485 6.307 1.00 97.81 98 TYR A O 1
ATOM 778 N N . GLY A 1 99 ? -10.927 -4.462 5.328 1.00 96.31 99 GLY A N 1
ATOM 779 C CA . GLY A 1 99 ? -10.498 -3.734 6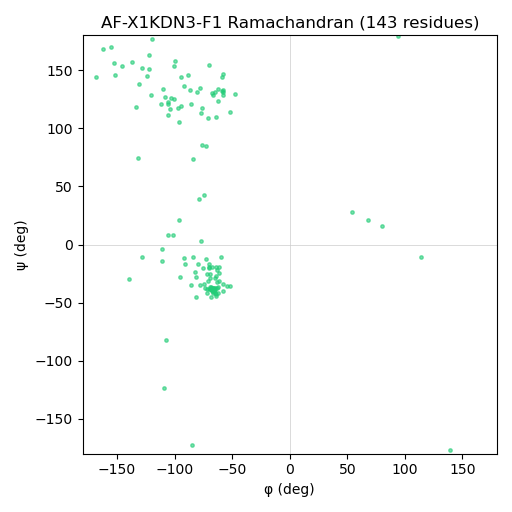.517 1.00 96.31 99 GLY A CA 1
ATOM 780 C C . GLY A 1 99 ? -11.662 -3.303 7.414 1.00 96.31 99 GLY A C 1
ATOM 781 O O . GLY A 1 99 ? -12.816 -3.629 7.130 1.00 96.31 99 GLY A O 1
ATOM 782 N N . PRO A 1 100 ? -11.384 -2.486 8.449 1.00 95.62 100 PRO A N 1
ATOM 783 C CA . PRO A 1 100 ? -12.382 -2.069 9.442 1.00 95.62 100 PRO A CA 1
ATOM 784 C C . PRO A 1 100 ? -13.572 -1.276 8.882 1.00 95.62 100 PRO A C 1
ATOM 786 O O . PRO A 1 100 ? -14.596 -1.148 9.542 1.00 95.62 100 PRO A O 1
ATOM 789 N N . ARG A 1 101 ? -13.430 -0.700 7.680 1.00 93.19 101 ARG A N 1
ATOM 790 C CA . ARG A 1 101 ? -14.506 0.020 6.975 1.00 93.19 101 ARG A CA 1
ATOM 791 C C . ARG A 1 101 ? -15.322 -0.876 6.032 1.00 93.19 101 ARG A C 1
ATOM 793 O O . ARG A 1 101 ? -16.346 -0.426 5.530 1.00 93.19 101 ARG A O 1
ATOM 800 N N . GLY A 1 102 ? -14.852 -2.095 5.775 1.00 95.88 102 GLY A N 1
ATOM 801 C CA . GLY A 1 102 ? -15.480 -3.083 4.904 1.00 95.88 102 GLY A CA 1
ATOM 802 C C . GLY A 1 102 ? -16.064 -4.243 5.709 1.00 95.88 102 GLY A C 1
ATOM 803 O O . GLY A 1 102 ? -16.895 -4.038 6.590 1.00 95.88 102 GLY A O 1
ATOM 804 N N . THR A 1 103 ? -15.637 -5.471 5.408 1.00 97.06 103 THR A N 1
ATOM 805 C CA . THR A 1 103 ? -16.093 -6.695 6.085 1.00 97.06 103 THR A CA 1
ATOM 806 C C . THR A 1 103 ? -15.352 -7.006 7.386 1.00 97.06 103 THR A C 1
ATOM 808 O O . THR A 1 103 ? -15.787 -7.894 8.115 1.00 97.06 103 THR A O 1
ATOM 811 N N . ASP A 1 104 ? -14.251 -6.303 7.677 1.00 97.25 104 ASP A N 1
ATOM 812 C CA . ASP A 1 104 ? -13.390 -6.514 8.853 1.00 97.25 104 ASP A CA 1
ATOM 813 C C . ASP A 1 104 ? -12.870 -7.963 9.009 1.00 97.25 104 ASP A C 1
ATOM 815 O O . ASP A 1 104 ? -12.584 -8.455 10.099 1.00 97.25 104 ASP A O 1
ATOM 819 N N . GLU A 1 105 ? -12.734 -8.688 7.895 1.00 97.25 105 GLU A N 1
ATOM 820 C CA . GLU A 1 105 ? -12.245 -10.074 7.885 1.00 97.25 105 GLU A CA 1
ATOM 821 C C . GLU A 1 105 ? -10.730 -10.191 8.086 1.00 97.25 105 GLU A C 1
ATOM 823 O O . GLU A 1 105 ? -10.225 -11.270 8.430 1.00 97.25 105 GLU A O 1
ATOM 828 N N . PHE A 1 106 ? -9.986 -9.111 7.834 1.00 96.75 106 PHE A N 1
ATOM 829 C CA . PHE A 1 106 ? -8.536 -9.100 7.949 1.00 96.75 106 PHE A CA 1
ATOM 830 C C . PHE A 1 106 ? -8.030 -7.869 8.698 1.00 96.75 106 PHE A C 1
ATOM 832 O O . PHE A 1 106 ? -8.151 -6.731 8.251 1.00 96.75 106 PHE A O 1
ATOM 839 N N . ALA A 1 107 ? -7.369 -8.121 9.826 1.00 95.75 107 ALA A N 1
ATOM 840 C CA . ALA A 1 107 ? -6.698 -7.092 10.605 1.00 95.75 107 ALA A CA 1
ATOM 841 C C . ALA A 1 107 ? -5.374 -6.691 9.932 1.00 95.75 107 ALA A C 1
ATOM 843 O O . ALA A 1 107 ? -4.310 -7.222 10.260 1.00 95.75 107 ALA A O 1
ATOM 844 N N . PHE A 1 108 ? -5.442 -5.760 8.979 1.00 94.69 108 PHE A N 1
ATOM 845 C CA . PHE A 1 108 ? -4.263 -5.201 8.319 1.00 94.69 108 PHE A CA 1
ATOM 846 C C . PHE A 1 108 ? -3.305 -4.566 9.339 1.00 94.69 108 PHE A C 1
ATOM 848 O O . PHE A 1 108 ? -3.708 -3.766 10.183 1.00 94.69 108 PHE A O 1
ATOM 855 N N . GLN A 1 109 ? -2.017 -4.900 9.242 1.00 91.75 109 GLN A N 1
ATOM 856 C CA . GLN A 1 109 ? -0.954 -4.291 10.043 1.00 91.75 109 GLN A CA 1
ATOM 857 C C . GLN A 1 109 ? 0.100 -3.667 9.132 1.00 91.75 109 GLN A C 1
ATOM 859 O O . GLN A 1 109 ? 0.360 -4.182 8.046 1.00 91.75 109 GLN A O 1
ATOM 864 N N . LEU A 1 110 ? 0.762 -2.612 9.620 1.00 83.19 110 LEU A N 1
ATOM 865 C CA . LEU A 1 110 ? 1.793 -1.866 8.883 1.00 83.19 110 LEU A CA 1
ATOM 866 C C . LEU A 1 110 ? 2.925 -2.756 8.347 1.00 83.19 110 LEU A C 1
ATOM 868 O O . LEU A 1 110 ? 3.457 -2.507 7.273 1.00 83.19 110 LEU A O 1
ATOM 872 N N . THR A 1 111 ? 3.299 -3.790 9.102 1.00 81.38 111 THR A N 1
ATOM 873 C CA . THR A 1 111 ? 4.403 -4.696 8.766 1.00 81.38 111 THR A CA 1
ATOM 874 C C . THR A 1 111 ? 3.953 -6.140 8.921 1.00 81.38 111 THR A C 1
ATOM 876 O O . THR A 1 111 ? 4.280 -6.807 9.905 1.00 81.38 111 THR A O 1
ATOM 879 N N . SER A 1 112 ? 3.148 -6.619 7.979 1.00 86.31 112 SER A N 1
ATOM 880 C CA . SER A 1 112 ? 2.661 -7.997 7.998 1.00 86.31 112 SER A CA 1
ATOM 881 C C . SER A 1 112 ? 2.518 -8.566 6.597 1.00 86.31 112 SER A C 1
ATOM 883 O O . SER A 1 112 ? 2.337 -7.839 5.623 1.00 86.31 112 SER A O 1
ATOM 885 N N . TYR A 1 113 ? 2.615 -9.889 6.508 1.00 91.44 113 TYR A N 1
ATOM 886 C CA . TYR A 1 113 ? 2.253 -10.611 5.300 1.00 91.44 113 TYR A CA 1
ATOM 887 C C . TYR A 1 113 ? 0.742 -10.506 5.072 1.00 91.44 113 TYR A C 1
ATOM 889 O O . TYR A 1 113 ? -0.039 -10.795 5.982 1.00 91.44 113 TYR A O 1
ATOM 897 N N . ILE A 1 114 ? 0.342 -10.143 3.854 1.00 95.50 114 ILE A N 1
ATOM 898 C CA . ILE A 1 114 ? -1.060 -10.070 3.445 1.00 95.50 114 ILE A CA 1
ATOM 899 C C . ILE A 1 114 ? -1.357 -11.296 2.573 1.00 95.50 114 ILE A C 1
ATOM 901 O O . ILE A 1 114 ? -0.756 -11.432 1.509 1.00 95.50 114 ILE A O 1
ATOM 905 N N . PRO A 1 115 ? -2.256 -12.201 2.996 1.00 96.06 115 PRO A N 1
ATOM 906 C CA . PRO A 1 115 ? -2.685 -13.321 2.166 1.00 96.06 115 PRO A CA 1
ATOM 907 C C . PRO A 1 115 ? -3.312 -12.869 0.840 1.00 96.06 115 PRO A C 1
ATOM 909 O O . PRO A 1 115 ? -4.090 -11.919 0.825 1.00 96.06 115 PRO A O 1
ATOM 912 N N . ASP A 1 116 ? -3.074 -13.624 -0.236 1.00 94.38 116 ASP A N 1
ATOM 913 C CA . ASP A 1 116 ? -3.486 -13.289 -1.610 1.00 94.38 116 ASP A CA 1
ATOM 914 C C . ASP A 1 116 ? -4.970 -12.930 -1.760 1.00 94.38 116 ASP A C 1
ATOM 916 O O . ASP A 1 116 ? -5.320 -12.037 -2.524 1.00 94.38 116 ASP A O 1
ATOM 920 N N . ARG A 1 117 ? -5.857 -13.582 -0.995 1.00 95.94 117 ARG A N 1
ATOM 921 C CA . ARG A 1 117 ? -7.307 -13.306 -1.023 1.00 95.94 117 ARG A CA 1
ATOM 922 C C . ARG A 1 117 ? -7.687 -11.893 -0.562 1.00 95.94 117 ARG A C 1
ATOM 924 O O . ARG A 1 117 ? -8.800 -11.457 -0.823 1.00 95.94 117 ARG A O 1
ATOM 931 N N . PHE A 1 118 ? -6.788 -11.225 0.157 1.00 97.44 118 PHE A N 1
ATOM 932 C CA . PHE A 1 118 ? -6.962 -9.877 0.695 1.00 97.44 118 PHE A CA 1
ATOM 933 C C . PHE A 1 118 ? -6.149 -8.834 -0.081 1.00 97.44 118 PHE A C 1
ATOM 935 O O . PHE A 1 118 ? -6.048 -7.688 0.356 1.00 97.44 118 PHE A O 1
ATOM 942 N N . LEU A 1 119 ? -5.540 -9.223 -1.204 1.00 96.25 119 LEU A N 1
ATOM 943 C CA . LEU A 1 119 ? -4.857 -8.312 -2.112 1.00 96.25 119 LEU A CA 1
ATOM 944 C C . LEU A 1 119 ? -5.799 -7.878 -3.238 1.00 96.25 119 LEU A C 1
ATOM 946 O O . LEU A 1 119 ? -6.581 -8.674 -3.759 1.00 96.25 119 LEU A O 1
ATOM 950 N N . LYS A 1 120 ? -5.656 -6.624 -3.663 1.00 96.31 120 LYS A N 1
ATOM 951 C CA . LYS A 1 120 ? -6.223 -6.096 -4.905 1.00 96.31 120 LYS A CA 1
ATOM 952 C C . LYS A 1 120 ? -5.134 -5.532 -5.810 1.00 96.31 120 LYS A C 1
ATOM 954 O O . LYS A 1 120 ? -4.014 -5.254 -5.378 1.00 96.31 120 LYS A O 1
ATOM 959 N N . GLY A 1 121 ? -5.481 -5.358 -7.081 1.00 96.19 121 GLY A N 1
ATOM 960 C CA . GLY A 1 121 ? -4.616 -4.715 -8.063 1.00 96.19 121 GLY A CA 1
ATOM 961 C C . GLY A 1 121 ? -4.370 -3.243 -7.732 1.00 96.19 121 GLY A C 1
ATOM 962 O O . GLY A 1 121 ? -5.317 -2.500 -7.468 1.00 96.19 121 GLY A O 1
ATOM 963 N N . HIS A 1 122 ? -3.102 -2.831 -7.753 1.00 95.56 122 HIS A N 1
ATOM 964 C CA . HIS A 1 122 ? -2.693 -1.446 -7.541 1.00 95.56 122 HIS A CA 1
ATOM 965 C C . HIS A 1 122 ? -2.224 -0.830 -8.867 1.00 95.56 122 HIS A C 1
ATOM 967 O O . HIS A 1 122 ? -3.038 -0.235 -9.584 1.00 95.56 122 HIS A O 1
ATOM 973 N N . LEU A 1 123 ? -0.966 -1.075 -9.260 1.00 96.75 123 LEU A N 1
ATOM 974 C CA . LEU A 1 123 ? -0.484 -0.781 -10.619 1.00 96.75 123 LEU A CA 1
ATOM 975 C C . LEU A 1 123 ? -1.059 -1.739 -11.672 1.00 96.75 123 LEU A C 1
ATOM 977 O O . LEU A 1 123 ? -1.148 -1.389 -12.850 1.00 96.75 123 LEU A O 1
ATOM 981 N N . LEU A 1 124 ? -1.439 -2.950 -11.262 1.00 97.38 124 LEU A N 1
ATOM 982 C CA . LEU A 1 124 ? -2.075 -3.931 -12.137 1.00 97.38 124 LEU A CA 1
ATOM 983 C C . LEU A 1 124 ? -3.595 -3.795 -12.075 1.00 97.38 124 LEU A C 1
ATOM 985 O O . LEU A 1 124 ? -4.167 -3.670 -10.994 1.00 97.38 124 LEU A O 1
ATOM 989 N N . GLU A 1 125 ? -4.258 -3.856 -13.228 1.00 96.62 125 GLU A N 1
ATOM 990 C CA . GLU A 1 125 ? -5.722 -3.948 -13.293 1.00 96.62 125 GLU A CA 1
ATOM 991 C C . GLU A 1 125 ? -6.208 -5.397 -13.192 1.00 96.62 125 GLU A C 1
ATOM 993 O O . GLU A 1 125 ? -7.252 -5.666 -12.603 1.00 96.62 125 GLU A O 1
ATOM 998 N N . SER A 1 126 ? -5.442 -6.336 -13.748 1.00 96.38 126 SER A N 1
ATOM 999 C CA . SER A 1 126 ? -5.717 -7.769 -13.710 1.00 96.38 126 SER A CA 1
ATOM 1000 C C . SER A 1 126 ? -4.450 -8.563 -14.038 1.00 96.38 126 SER A C 1
ATOM 1002 O O . SER A 1 126 ? -3.434 -8.006 -14.463 1.00 96.38 126 SER A O 1
ATOM 1004 N N . TRP A 1 127 ? -4.482 -9.872 -13.814 1.00 96.56 127 TRP A N 1
ATOM 1005 C CA . TRP A 1 127 ? -3.386 -10.764 -14.170 1.00 96.56 127 TRP A CA 1
ATOM 1006 C C . TRP A 1 127 ? -3.902 -12.169 -14.469 1.00 96.56 127 TRP A C 1
ATOM 1008 O O . TRP A 1 127 ? -4.834 -12.650 -13.827 1.00 96.56 127 TRP A O 1
ATOM 1018 N N . ASP A 1 128 ? -3.251 -12.837 -15.416 1.00 97.06 128 ASP A N 1
ATOM 1019 C CA . ASP A 1 128 ? -3.523 -14.228 -15.766 1.00 97.06 128 ASP A CA 1
ATOM 1020 C C . ASP A 1 128 ? -2.373 -15.109 -15.288 1.00 97.06 128 ASP A C 1
ATOM 1022 O O . ASP A 1 128 ? -1.209 -14.874 -15.622 1.00 97.06 128 ASP A O 1
ATOM 1026 N N . VAL A 1 129 ? -2.700 -16.152 -14.530 1.00 95.19 12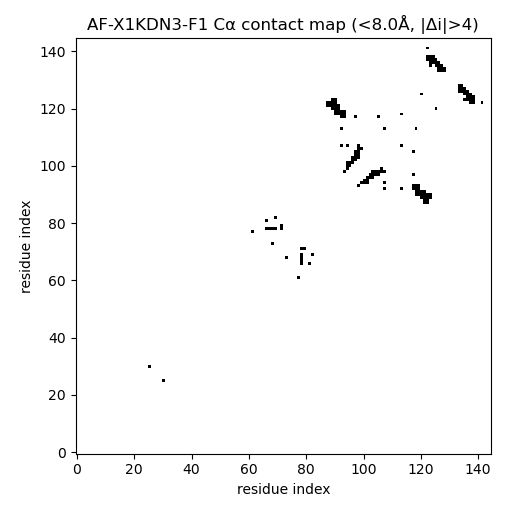9 VAL A N 1
ATOM 1027 C CA . VAL A 1 129 ? -1.727 -17.129 -14.032 1.00 95.19 129 VAL A CA 1
ATOM 1028 C C . VAL A 1 129 ? -1.880 -18.428 -14.816 1.00 95.19 129 VAL A C 1
ATOM 1030 O O . VAL A 1 129 ? -2.951 -19.034 -14.822 1.00 95.19 129 VAL A O 1
ATOM 1033 N N . SER A 1 130 ? -0.804 -18.888 -15.453 1.00 97.06 130 SER A N 1
ATOM 1034 C CA . SER A 1 130 ? -0.686 -20.249 -15.983 1.00 97.06 130 SER A CA 1
ATOM 1035 C C . SER A 1 130 ? 0.494 -20.974 -15.335 1.00 97.06 130 SER A C 1
ATOM 1037 O O . SER A 1 130 ? 1.219 -20.424 -14.511 1.00 97.06 130 SER A O 1
ATOM 1039 N N . PHE A 1 131 ? 0.678 -22.246 -15.686 1.00 97.38 131 PHE A N 1
ATOM 1040 C CA . PHE A 1 131 ? 1.743 -23.073 -15.116 1.00 97.38 131 PHE A CA 1
ATOM 1041 C C . PHE A 1 131 ? 3.157 -22.561 -15.445 1.00 97.38 131 PHE A C 1
ATOM 1043 O O . PHE A 1 131 ? 4.084 -22.735 -14.663 1.00 97.38 131 PHE A O 1
ATOM 1050 N N . ASP A 1 132 ? 3.322 -21.953 -16.616 1.00 97.88 132 ASP A N 1
ATOM 1051 C CA . ASP A 1 132 ? 4.599 -21.562 -17.211 1.00 97.88 132 ASP A CA 1
ATOM 1052 C C . ASP A 1 132 ? 4.817 -20.044 -17.278 1.00 97.88 132 ASP A C 1
ATOM 1054 O O . ASP A 1 132 ? 5.938 -19.599 -17.526 1.00 97.88 132 ASP A O 1
ATOM 1058 N N . LYS A 1 133 ? 3.768 -19.239 -17.075 1.00 97.50 133 LYS A N 1
ATOM 1059 C CA . LYS A 1 133 ? 3.842 -17.779 -17.169 1.00 97.50 133 LYS A CA 1
ATOM 1060 C C . LYS A 1 133 ? 2.799 -17.092 -16.298 1.00 97.50 133 LYS A C 1
ATOM 1062 O O . LYS A 1 133 ? 1.727 -17.623 -16.019 1.00 97.50 133 LYS A O 1
ATOM 1067 N N . VAL A 1 134 ? 3.106 -15.850 -15.950 1.00 96.88 134 VAL A N 1
ATOM 1068 C CA . VAL A 1 134 ? 2.141 -14.900 -15.404 1.00 96.88 134 VAL A CA 1
ATOM 1069 C C . VAL A 1 134 ? 2.103 -13.704 -16.344 1.00 96.88 134 VAL A C 1
ATOM 1071 O O . VAL A 1 134 ? 3.152 -13.175 -16.714 1.00 96.88 134 VAL A O 1
ATOM 1074 N N . VAL A 1 135 ? 0.906 -13.312 -16.772 1.00 97.94 135 VAL A N 1
ATOM 1075 C CA . VAL A 1 135 ? 0.690 -12.136 -17.621 1.00 97.94 135 VAL A CA 1
ATOM 1076 C C . VAL A 1 135 ? 0.083 -11.045 -16.758 1.00 97.94 135 VAL A C 1
ATOM 1078 O O . VAL A 1 135 ? -0.964 -11.245 -16.154 1.00 97.94 135 VAL A O 1
ATOM 1081 N N . TRP A 1 136 ? 0.759 -9.905 -16.680 1.00 97.88 136 TRP A N 1
ATOM 1082 C CA . TRP A 1 136 ? 0.302 -8.741 -15.931 1.00 97.88 136 TRP A CA 1
ATOM 1083 C C . TRP A 1 136 ? -0.318 -7.721 -16.875 1.00 97.88 136 TRP A C 1
ATOM 1085 O O . TRP A 1 136 ? 0.333 -7.275 -17.821 1.00 97.88 136 TRP A O 1
ATOM 1095 N N . HIS A 1 137 ? -1.554 -7.325 -16.585 1.00 97.75 137 HIS A N 1
ATOM 1096 C CA . HIS A 1 137 ? -2.237 -6.247 -17.288 1.00 97.75 137 HIS A CA 1
ATOM 1097 C C . HIS A 1 137 ? -2.049 -4.972 -16.470 1.00 97.75 137 HIS A C 1
ATOM 1099 O O . HIS A 1 137 ? -2.598 -4.824 -15.376 1.00 97.75 137 HIS A O 1
ATOM 1105 N N . VAL A 1 138 ? -1.179 -4.088 -16.958 1.00 97.50 138 VAL A N 1
ATOM 1106 C CA . VAL A 1 138 ? -0.843 -2.822 -16.294 1.00 97.50 138 VAL A CA 1
ATOM 1107 C C . VAL A 1 138 ? -1.963 -1.817 -16.535 1.00 97.50 138 VAL A C 1
ATOM 1109 O O . VAL A 1 138 ? -2.425 -1.659 -17.665 1.00 97.50 138 VAL A O 1
ATOM 1112 N N . ARG A 1 139 ? -2.377 -1.114 -15.479 1.00 97.38 139 ARG A N 1
ATOM 1113 C CA . ARG A 1 139 ? -3.451 -0.121 -15.544 1.00 97.38 139 ARG A CA 1
ATOM 1114 C C . ARG A 1 139 ? -3.078 1.032 -16.498 1.00 97.38 139 ARG A C 1
ATOM 1116 O O . ARG A 1 139 ? -1.975 1.577 -16.401 1.00 97.38 139 ARG A O 1
ATOM 1123 N N . PRO A 1 140 ? -3.978 1.456 -17.402 1.00 97.00 140 PRO A N 1
ATOM 1124 C CA . PRO A 1 140 ? -3.724 2.610 -18.258 1.00 97.00 140 PRO A CA 1
ATOM 1125 C C . PRO A 1 140 ? -3.741 3.919 -17.454 1.00 97.00 140 PRO A C 1
ATOM 1127 O O . PRO A 1 140 ? -4.412 4.031 -16.432 1.00 97.00 140 PRO A O 1
ATOM 1130 N N . GLY A 1 141 ? -3.036 4.938 -17.950 1.00 96.25 141 GLY A N 1
ATOM 1131 C CA . GLY A 1 141 ? -3.028 6.272 -17.335 1.00 96.25 141 GLY A CA 1
ATOM 1132 C C . GLY A 1 141 ? -2.106 6.421 -16.122 1.00 96.25 141 GLY A C 1
ATOM 1133 O O . GLY A 1 141 ? -2.238 7.397 -15.390 1.00 96.25 141 GLY A O 1
ATOM 1134 N N . ILE A 1 142 ? -1.176 5.486 -15.912 1.00 94.19 142 ILE A N 1
ATOM 1135 C CA . ILE A 1 142 ? -0.080 5.642 -14.951 1.00 94.19 142 ILE A CA 1
ATOM 1136 C C . ILE A 1 142 ? 1.026 6.487 -15.592 1.00 94.19 142 ILE A C 1
ATOM 1138 O O . ILE A 1 142 ? 1.470 6.200 -16.706 1.00 94.19 142 ILE A O 1
ATOM 1142 N N . TYR A 1 143 ? 1.490 7.502 -14.866 1.00 94.19 143 TYR A N 1
ATOM 1143 C CA . TYR A 1 143 ? 2.590 8.376 -15.265 1.00 94.19 143 TYR A CA 1
ATOM 1144 C C . TYR A 1 143 ? 3.674 8.357 -14.193 1.00 94.19 143 TYR A C 1
ATOM 1146 O O . TYR A 1 143 ? 3.377 8.273 -13.004 1.00 94.19 143 TYR A O 1
ATOM 1154 N N . TRP A 1 144 ? 4.925 8.452 -14.627 1.00 91.81 144 TRP A N 1
ATOM 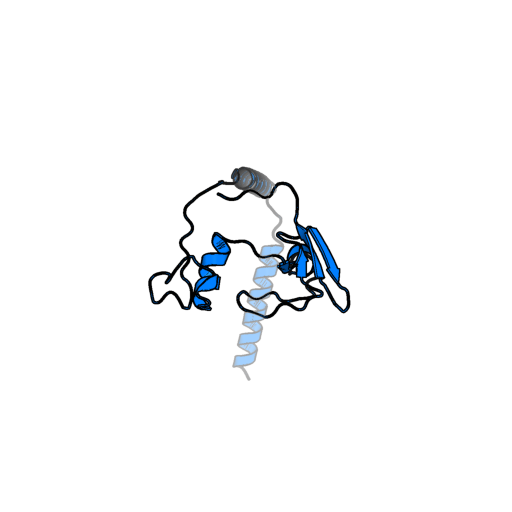1155 C CA . TRP A 1 144 ? 6.065 8.646 -13.738 1.00 91.81 144 TRP A CA 1
ATOM 1156 C C . TRP A 1 144 ? 6.279 10.144 -13.512 1.00 91.81 144 TRP A C 1
ATOM 1158 O O . TRP A 1 144 ? 6.014 10.939 -14.419 1.00 91.81 144 TRP A O 1
ATOM 1168 N N . ALA A 1 145 ? 6.719 10.502 -12.305 1.00 89.38 145 ALA A N 1
ATOM 1169 C CA . ALA A 1 145 ? 7.079 11.872 -11.942 1.00 89.38 145 ALA A CA 1
ATOM 1170 C C . ALA A 1 145 ? 8.389 12.327 -12.604 1.00 89.38 145 ALA A C 1
ATOM 1172 O O . ALA A 1 145 ? 9.261 11.462 -12.860 1.00 89.38 145 ALA A O 1
#

Secondary structure (DSSP, 8-state):
-HHHHHHHHHHHHHHHHHHHHHTSPPPTTHHHHHHHHHHHHHHHHHT-------------TT-SS----S-GGG--TTHHHHHTTT---SEEE-HHHHSTTTT--S---TT-PPPGGGEEESSEEEEEE-SS-EEEEEPTT----

Radius of gyration: 29.63 Å; Cα contacts (8 Å, |Δi|>4): 84; chains: 1; bounding box: 61×52×80 Å